Protein AF-A0A327Z6C4-F1 (afdb_monomer_lite)

pLDDT: mean 82.77, std 16.77, range [35.5, 96.62]

Radius of gyration: 14.57 Å; chains: 1; bounding box: 27×25×37 Å

Organism: NCBI:txid1287878

Structure (mmCIF, N/CA/C/O backbone):
data_AF-A0A327Z6C4-F1
#
_entry.id   AF-A0A327Z6C4-F1
#
loop_
_atom_site.group_PDB
_atom_site.id
_atom_site.type_symbol
_atom_site.label_atom_id
_atom_site.label_alt_id
_atom_site.label_comp_id
_atom_site.label_asym_id
_atom_site.label_entity_id
_atom_site.label_seq_id
_atom_site.pdbx_PDB_ins_code
_atom_site.Cartn_x
_atom_site.Cartn_y
_atom_site.Cartn_z
_atom_site.occupancy
_atom_site.B_iso_or_equiv
_atom_site.auth_seq_id
_atom_site.auth_comp_id
_atom_site.auth_asym_id
_atom_site.auth_atom_id
_atom_site.pdbx_PDB_model_num
ATOM 1 N N . MET A 1 1 ? 9.944 8.662 1.429 1.00 51.50 1 MET A N 1
ATOM 2 C CA . MET A 1 1 ? 8.655 8.147 0.918 1.00 51.50 1 MET A CA 1
ATOM 3 C C . MET A 1 1 ? 7.769 8.132 2.140 1.00 51.50 1 MET A C 1
ATOM 5 O O . MET A 1 1 ? 8.021 7.330 3.020 1.00 51.50 1 MET A O 1
ATOM 9 N N . THR A 1 2 ? 6.971 9.186 2.275 1.00 56.69 2 THR A N 1
ATOM 10 C CA . THR A 1 2 ? 6.381 9.686 3.523 1.00 56.69 2 THR A CA 1
ATOM 11 C C . THR A 1 2 ? 5.163 8.881 3.964 1.00 56.69 2 THR A C 1
ATOM 13 O O . THR A 1 2 ? 4.515 8.237 3.136 1.00 56.69 2 THR A O 1
ATOM 16 N N . ASP A 1 3 ? 4.865 8.967 5.261 1.00 63.34 3 ASP A N 1
ATOM 17 C CA . ASP A 1 3 ? 3.748 8.362 6.007 1.00 63.34 3 ASP A CA 1
ATOM 18 C C . ASP A 1 3 ? 2.382 8.406 5.291 1.00 63.34 3 ASP A C 1
ATOM 20 O O . ASP A 1 3 ? 1.522 7.551 5.515 1.00 63.34 3 ASP A O 1
ATOM 24 N N . ASP A 1 4 ? 2.207 9.337 4.348 1.00 78.12 4 ASP A N 1
ATOM 25 C CA . ASP A 1 4 ? 1.068 9.446 3.428 1.00 78.12 4 ASP A CA 1
ATOM 26 C C . ASP A 1 4 ? 0.760 8.133 2.692 1.00 78.12 4 ASP A C 1
ATOM 28 O O . ASP A 1 4 ? -0.399 7.810 2.418 1.00 78.12 4 ASP A O 1
ATOM 32 N N . GLY A 1 5 ? 1.800 7.361 2.356 1.00 82.06 5 GLY A N 1
ATOM 33 C CA . GLY A 1 5 ? 1.673 6.061 1.706 1.00 82.06 5 GLY A CA 1
ATOM 34 C C . GLY A 1 5 ? 0.862 5.098 2.564 1.00 82.06 5 GLY A C 1
ATOM 35 O O . GLY A 1 5 ? -0.207 4.652 2.144 1.00 82.06 5 GLY A O 1
ATOM 36 N N . ILE A 1 6 ? 1.344 4.866 3.782 1.00 87.31 6 ILE A N 1
ATOM 37 C CA . ILE A 1 6 ? 0.764 3.954 4.771 1.00 87.31 6 ILE A CA 1
ATOM 38 C C . ILE A 1 6 ? -0.642 4.409 5.163 1.00 87.31 6 ILE A C 1
ATOM 40 O O . ILE A 1 6 ? -1.573 3.604 5.117 1.00 87.31 6 ILE A O 1
ATOM 44 N N . ALA A 1 7 ? -0.833 5.701 5.447 1.00 88.62 7 ALA A N 1
ATOM 45 C CA . ALA A 1 7 ? -2.133 6.253 5.825 1.00 88.62 7 ALA A CA 1
ATOM 46 C C . ALA A 1 7 ? -3.211 5.999 4.756 1.00 88.62 7 ALA A C 1
ATOM 48 O O . ALA A 1 7 ? -4.315 5.554 5.076 1.00 88.62 7 ALA A O 1
ATOM 49 N N . LEU A 1 8 ? -2.883 6.196 3.473 1.00 89.00 8 LEU A N 1
ATOM 50 C CA . LEU A 1 8 ? -3.804 5.925 2.364 1.00 89.00 8 LEU A CA 1
ATOM 51 C C . LEU A 1 8 ? -4.203 4.445 2.275 1.00 89.00 8 LEU A C 1
ATOM 53 O O . LEU A 1 8 ? -5.356 4.133 1.971 1.00 89.00 8 LEU A O 1
ATOM 57 N N . ARG A 1 9 ? -3.268 3.519 2.522 1.00 90.81 9 ARG A N 1
ATOM 58 C CA . ARG A 1 9 ? -3.546 2.074 2.431 1.00 90.81 9 ARG A CA 1
ATOM 59 C C . ARG A 1 9 ? -4.330 1.616 3.645 1.00 90.81 9 ARG A C 1
ATOM 61 O O . ARG A 1 9 ? -5.302 0.886 3.477 1.00 90.81 9 ARG A O 1
ATOM 68 N N . GLN A 1 10 ? -3.992 2.121 4.829 1.00 93.50 10 GLN A N 1
ATOM 69 C CA . GLN A 1 10 ? -4.768 1.871 6.035 1.00 93.50 10 GLN A CA 1
ATOM 70 C 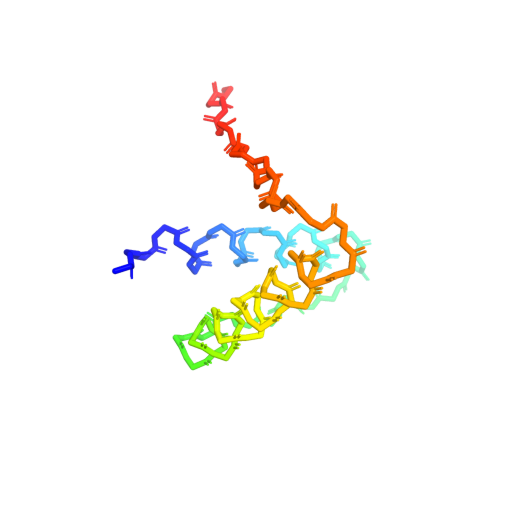C . GLN A 1 10 ? -6.209 2.366 5.877 1.00 93.50 10 GLN A C 1
ATOM 72 O O . GLN A 1 10 ? -7.140 1.641 6.209 1.00 93.50 10 GLN A O 1
ATOM 77 N N . GLN A 1 11 ? -6.423 3.553 5.298 1.00 93.81 11 GLN A N 1
ATOM 78 C CA . GLN A 1 11 ? -7.768 4.065 5.024 1.00 93.81 11 GLN A CA 1
ATOM 79 C C . GLN A 1 11 ? -8.549 3.152 4.067 1.00 93.81 11 GLN A C 1
ATOM 81 O O . GLN A 1 11 ? -9.727 2.874 4.297 1.00 93.81 11 GLN A O 1
ATOM 86 N N . ALA A 1 12 ? -7.904 2.662 3.004 1.00 92.19 12 ALA A N 1
ATOM 87 C CA . ALA A 1 12 ? -8.528 1.728 2.071 1.00 92.19 12 ALA A CA 1
ATOM 88 C C . ALA A 1 12 ? -8.886 0.392 2.746 1.00 92.19 12 ALA A C 1
ATOM 90 O O . ALA A 1 12 ? -9.996 -0.106 2.557 1.00 92.19 12 ALA A O 1
ATOM 91 N N . LEU A 1 13 ? -7.984 -0.157 3.565 1.00 94.06 13 LEU A N 1
ATOM 92 C CA . LEU A 1 13 ? -8.223 -1.382 4.331 1.00 94.06 13 LEU A CA 1
ATOM 93 C C . LEU A 1 13 ? -9.356 -1.210 5.335 1.00 94.06 13 LEU A C 1
ATOM 95 O O . LEU A 1 13 ? -10.227 -2.069 5.397 1.00 94.06 13 LEU A O 1
ATOM 99 N N . ASN A 1 14 ? -9.395 -0.087 6.053 1.00 95.31 14 ASN A N 1
ATOM 100 C CA . ASN A 1 14 ? -10.469 0.227 6.992 1.00 95.31 14 ASN A CA 1
ATOM 101 C C . ASN A 1 14 ? -11.830 0.236 6.291 1.00 95.31 14 ASN A C 1
ATOM 103 O O . ASN A 1 14 ? -12.771 -0.383 6.776 1.00 95.31 14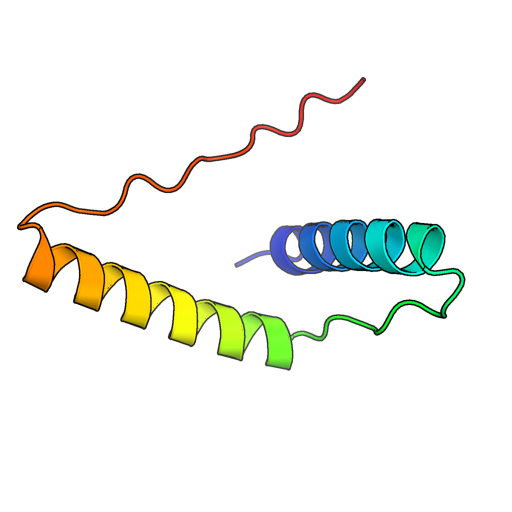 ASN A O 1
ATOM 107 N N . ARG A 1 15 ? -11.920 0.863 5.111 1.00 95.94 15 ARG A N 1
ATOM 108 C CA . ARG A 1 15 ? -13.160 0.899 4.324 1.00 95.94 15 ARG A CA 1
ATOM 109 C C . ARG A 1 15 ? -13.613 -0.493 3.881 1.00 95.94 15 ARG A C 1
ATOM 111 O O . ARG A 1 15 ? -14.801 -0.791 3.923 1.00 95.94 15 ARG A O 1
ATOM 118 N N . ILE A 1 16 ? -12.685 -1.337 3.433 1.00 95.06 16 ILE A N 1
ATOM 119 C CA . ILE A 1 16 ? -13.002 -2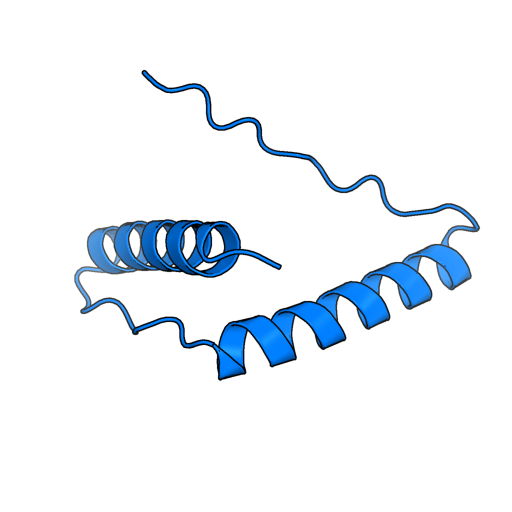.710 3.009 1.00 95.06 16 ILE A CA 1
ATOM 120 C C . ILE A 1 16 ? -13.429 -3.552 4.215 1.00 95.06 16 ILE A C 1
ATOM 122 O O . ILE A 1 16 ? -14.405 -4.291 4.141 1.00 95.06 16 ILE A O 1
ATOM 126 N N . ALA A 1 17 ? -12.720 -3.423 5.330 1.00 96.00 17 ALA A N 1
ATOM 127 C CA . ALA A 1 17 ? -13.000 -4.148 6.559 1.00 96.00 17 ALA A CA 1
ATOM 128 C C . ALA A 1 17 ? -14.384 -3.793 7.126 1.00 96.00 17 ALA A C 1
ATOM 130 O O . ALA A 1 17 ? -15.151 -4.689 7.470 1.00 96.00 17 ALA A O 1
ATOM 131 N N . GLU A 1 18 ? -14.744 -2.506 7.110 1.00 96.62 18 GLU A N 1
ATOM 132 C CA . GLU A 1 18 ? -16.080 -2.018 7.464 1.00 96.62 18 GLU A CA 1
ATOM 133 C C . GLU A 1 18 ? -17.166 -2.633 6.569 1.00 96.62 18 GLU A C 1
ATOM 135 O O . GLU A 1 18 ? -18.161 -3.148 7.074 1.00 96.62 18 GLU A O 1
ATOM 140 N N . GLN A 1 19 ? -16.954 -2.661 5.249 1.00 96.31 19 GLN A N 1
ATOM 141 C CA . GLN A 1 19 ? -17.899 -3.274 4.304 1.00 96.31 19 GLN A CA 1
ATOM 142 C C . GLN A 1 19 ? -18.089 -4.776 4.529 1.00 96.31 19 GLN A C 1
ATOM 144 O O . GLN A 1 19 ? -19.171 -5.305 4.285 1.00 96.31 19 GLN A O 1
ATOM 149 N N . LEU A 1 20 ? -17.036 -5.463 4.966 1.00 96.50 20 LEU A N 1
ATOM 150 C CA . LEU A 1 20 ? -17.043 -6.902 5.212 1.00 96.50 20 LEU A CA 1
ATOM 151 C C . LEU A 1 20 ? -17.444 -7.263 6.653 1.00 96.50 20 LEU A C 1
ATOM 153 O O . LEU A 1 20 ? -17.625 -8.443 6.942 1.00 96.50 20 LEU A O 1
ATOM 157 N N . GLY A 1 21 ? -17.583 -6.283 7.552 1.00 95.75 21 GLY A N 1
ATOM 158 C CA . GLY A 1 21 ? -17.869 -6.514 8.971 1.00 95.75 21 GLY A CA 1
ATOM 159 C C . GLY A 1 21 ? -16.743 -7.236 9.719 1.00 95.75 21 GLY A C 1
ATOM 160 O O . GLY A 1 21 ? -17.004 -7.940 10.693 1.00 95.75 21 GLY A O 1
ATOM 161 N N . VAL A 1 22 ? -15.497 -7.098 9.260 1.00 96.00 22 VAL A N 1
ATOM 162 C CA . VAL A 1 22 ? -14.305 -7.738 9.847 1.00 96.00 22 VAL A CA 1
ATOM 163 C C . VAL A 1 22 ? -13.339 -6.677 10.379 1.00 96.00 22 VAL A C 1
ATOM 165 O O . VAL A 1 22 ? -13.385 -5.534 9.929 1.00 96.00 22 VAL A O 1
ATOM 168 N N . PRO A 1 23 ? -12.445 -7.005 11.327 1.00 94.31 23 PRO A N 1
ATOM 169 C CA . PRO A 1 23 ? -11.409 -6.069 11.752 1.00 94.31 23 PRO A CA 1
ATOM 170 C C . PRO A 1 23 ? -10.414 -5.783 10.619 1.00 94.31 23 PRO A C 1
ATOM 172 O O . PRO A 1 23 ? -9.973 -6.695 9.916 1.00 94.31 23 PRO A O 1
ATOM 175 N N . ALA A 1 24 ? -10.038 -4.511 10.458 1.00 93.44 24 ALA A N 1
ATOM 176 C CA . ALA A 1 24 ? -9.045 -4.107 9.469 1.00 93.44 24 ALA A CA 1
ATOM 177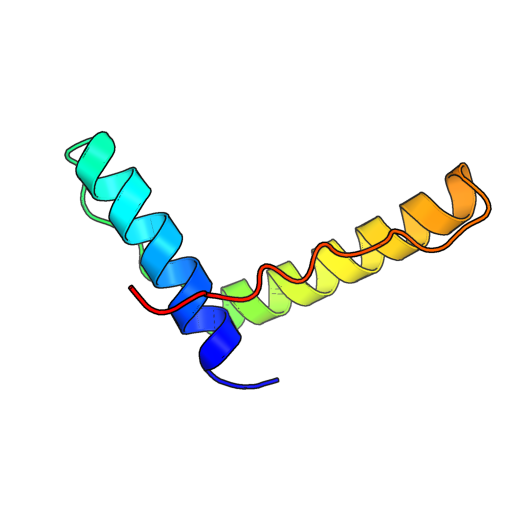 C C . ALA A 1 24 ? -7.638 -4.551 9.901 1.00 93.44 24 ALA A C 1
ATOM 179 O O . ALA A 1 24 ? -7.249 -4.292 11.044 1.00 93.44 24 ALA A O 1
ATOM 180 N N . PRO A 1 25 ? -6.846 -5.178 9.013 1.00 94.50 25 PRO A N 1
ATOM 181 C CA . PRO A 1 25 ? -5.440 -5.416 9.295 1.00 94.50 25 PRO A CA 1
ATOM 182 C C . PRO A 1 25 ? -4.668 -4.090 9.325 1.00 94.50 25 PRO A C 1
ATOM 184 O O . PRO A 1 25 ? -5.069 -3.101 8.702 1.00 94.50 25 PRO A O 1
ATOM 187 N N . VAL A 1 26 ? -3.544 -4.080 10.042 1.00 94.12 26 VAL A N 1
ATOM 188 C CA . VAL A 1 26 ? -2.633 -2.932 10.090 1.00 94.12 26 VAL A CA 1
ATOM 189 C C . VAL A 1 26 ? -1.655 -3.021 8.923 1.00 94.12 26 VAL A C 1
ATOM 191 O O . VAL A 1 26 ? -0.985 -4.038 8.757 1.00 94.12 26 VAL A O 1
ATOM 194 N N . TRP A 1 27 ? -1.568 -1.960 8.125 1.00 93.75 27 TRP A N 1
ATOM 195 C CA . TRP A 1 27 ? -0.576 -1.820 7.065 1.00 93.75 27 TRP A CA 1
ATOM 196 C C . TRP A 1 27 ? 0.743 -1.329 7.656 1.00 93.75 27 TRP A C 1
ATOM 198 O O . TRP A 1 27 ? 0.821 -0.209 8.163 1.00 93.75 27 TRP A O 1
ATOM 208 N N . THR A 1 28 ? 1.774 -2.167 7.613 1.00 92.94 28 THR A N 1
ATOM 209 C CA . THR A 1 28 ? 3.070 -1.856 8.225 1.00 92.94 28 THR A CA 1
ATOM 210 C C . THR A 1 28 ? 4.026 -1.169 7.249 1.00 92.9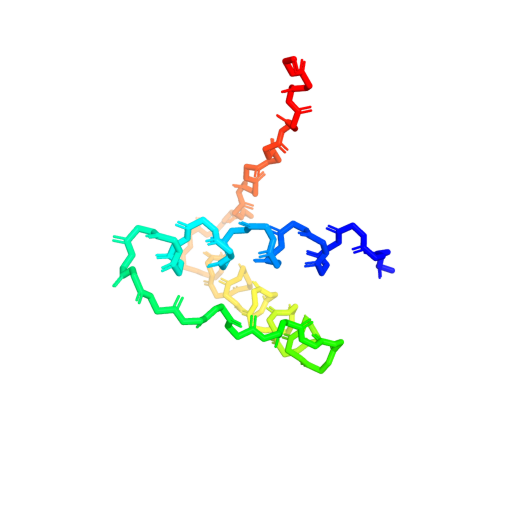4 28 THR A C 1
ATOM 212 O O . THR A 1 28 ? 3.830 -1.173 6.031 1.00 92.94 28 THR A O 1
ATOM 215 N N . GLU A 1 29 ? 5.119 -0.614 7.773 1.00 91.38 29 GLU A N 1
ATOM 216 C CA . GLU A 1 29 ? 6.219 -0.104 6.945 1.00 91.38 29 GLU A CA 1
ATOM 217 C C . GLU A 1 29 ? 6.844 -1.203 6.068 1.00 91.38 29 GLU A C 1
ATOM 219 O O . GLU A 1 29 ? 7.209 -0.955 4.917 1.00 91.38 29 GLU A O 1
ATOM 224 N N . GLU A 1 30 ? 6.928 -2.437 6.577 1.00 92.44 30 GLU A N 1
ATOM 225 C CA . GLU A 1 30 ? 7.447 -3.580 5.824 1.00 92.44 30 GLU A CA 1
ATOM 226 C C . GLU A 1 30 ? 6.518 -3.963 4.660 1.00 92.44 30 GLU A C 1
ATOM 228 O O . GLU A 1 30 ? 6.982 -4.306 3.566 1.00 92.44 30 GLU A O 1
ATOM 233 N N . ASP A 1 31 ? 5.201 -3.881 4.861 1.00 91.69 31 ASP A N 1
ATOM 234 C CA . ASP A 1 31 ? 4.220 -4.057 3.786 1.00 91.69 31 ASP A CA 1
ATOM 235 C C . ASP A 1 31 ? 4.372 -2.972 2.715 1.00 91.69 31 ASP A C 1
ATOM 237 O O . ASP A 1 31 ? 4.413 -3.285 1.522 1.00 91.69 31 ASP A O 1
ATOM 241 N N . GLU A 1 32 ? 4.538 -1.708 3.118 1.00 92.00 32 GLU A N 1
ATOM 242 C CA . GLU A 1 32 ? 4.738 -0.591 2.188 1.00 92.00 32 GLU A CA 1
ATOM 243 C C . GLU A 1 32 ? 6.038 -0.740 1.381 1.00 92.00 32 GLU A C 1
ATOM 245 O O . GLU A 1 32 ? 6.064 -0.486 0.168 1.00 92.00 32 GLU A O 1
ATOM 250 N N . ALA A 1 33 ? 7.114 -1.214 2.015 1.00 90.31 33 ALA A N 1
ATOM 251 C CA . ALA A 1 33 ? 8.378 -1.503 1.346 1.00 90.31 33 ALA A CA 1
ATOM 252 C C . ALA A 1 33 ? 8.217 -2.617 0.299 1.00 90.31 33 ALA A C 1
ATOM 254 O O . ALA A 1 33 ? 8.602 -2.440 -0.865 1.00 90.31 33 ALA A O 1
ATOM 255 N N . ARG A 1 34 ? 7.584 -3.739 0.668 1.00 92.31 34 ARG A N 1
ATOM 256 C CA . ARG A 1 34 ? 7.303 -4.854 -0.255 1.00 92.31 34 ARG A CA 1
ATOM 257 C C . ARG A 1 34 ? 6.407 -4.420 -1.410 1.00 92.31 34 ARG A C 1
ATOM 259 O O . ARG A 1 34 ? 6.712 -4.704 -2.570 1.00 92.31 34 ARG A O 1
ATOM 266 N N . PHE A 1 35 ? 5.347 -3.673 -1.119 1.00 89.94 35 PHE A N 1
ATOM 267 C CA . PHE A 1 35 ? 4.441 -3.121 -2.122 1.00 89.94 35 PHE A CA 1
ATOM 268 C C . PHE A 1 35 ? 5.168 -2.187 -3.099 1.00 89.94 35 PHE A C 1
ATOM 270 O O . PHE A 1 35 ? 4.963 -2.257 -4.315 1.00 89.94 35 PHE A O 1
ATOM 277 N N . THR A 1 36 ? 6.068 -1.341 -2.602 1.00 88.44 36 THR A N 1
ATOM 278 C CA . THR A 1 36 ? 6.876 -0.445 -3.439 1.00 88.44 36 THR A CA 1
ATOM 279 C C . THR A 1 36 ? 7.771 -1.221 -4.403 1.00 88.44 36 THR A C 1
ATOM 281 O O . THR A 1 36 ? 7.843 -0.882 -5.586 1.00 88.44 36 THR A O 1
ATOM 284 N N . VAL A 1 37 ? 8.428 -2.284 -3.934 1.00 91.31 37 VAL A N 1
ATOM 285 C CA . VAL A 1 37 ? 9.247 -3.154 -4.793 1.00 91.31 37 VAL A CA 1
ATOM 286 C C . VAL A 1 37 ? 8.381 -3.836 -5.850 1.00 91.31 37 VAL A C 1
ATOM 288 O O . VAL A 1 37 ? 8.698 -3.772 -7.040 1.00 91.31 37 VAL A O 1
ATOM 291 N N . TRP A 1 38 ? 7.254 -4.423 -5.441 1.00 91.50 38 TRP A N 1
ATOM 292 C CA . TRP A 1 38 ? 6.346 -5.119 -6.350 1.00 91.50 38 TRP A CA 1
ATOM 293 C C . TRP A 1 38 ? 5.775 -4.190 -7.427 1.00 91.50 38 TRP A C 1
ATOM 295 O O . TRP A 1 38 ? 5.805 -4.517 -8.613 1.00 91.50 38 TRP A O 1
ATOM 305 N N . THR A 1 39 ? 5.330 -2.989 -7.051 1.00 88.44 39 THR A N 1
ATOM 306 C CA . THR A 1 39 ? 4.802 -2.008 -8.014 1.00 88.44 39 THR A CA 1
ATOM 307 C C . THR A 1 39 ? 5.862 -1.502 -8.986 1.00 88.44 39 THR A C 1
ATOM 309 O O . THR A 1 39 ? 5.557 -1.304 -10.160 1.00 88.44 39 THR A O 1
ATOM 312 N N . ARG A 1 40 ? 7.113 -1.315 -8.545 1.00 88.19 40 ARG A N 1
ATOM 313 C CA . ARG A 1 40 ? 8.225 -0.962 -9.446 1.00 88.19 40 ARG A CA 1
ATOM 314 C C . ARG A 1 40 ? 8.528 -2.084 -10.435 1.00 88.19 40 AR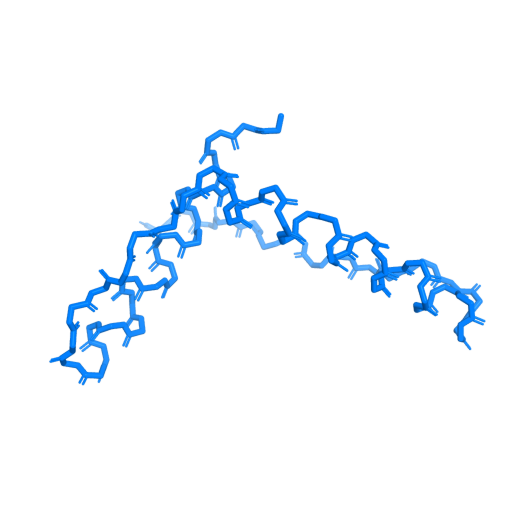G A C 1
ATOM 316 O O . ARG A 1 40 ? 8.695 -1.810 -11.620 1.00 88.19 40 ARG A O 1
ATOM 323 N N . ALA A 1 41 ? 8.554 -3.332 -9.970 1.00 90.12 41 ALA A N 1
ATOM 324 C CA . ALA A 1 41 ? 8.746 -4.489 -10.839 1.00 90.12 41 ALA A CA 1
ATOM 325 C C . ALA A 1 41 ? 7.612 -4.615 -11.871 1.00 90.12 41 ALA A C 1
ATOM 327 O O . ALA A 1 41 ? 7.873 -4.848 -13.050 1.00 90.12 41 ALA A O 1
ATOM 328 N N . ALA A 1 42 ? 6.364 -4.394 -11.449 1.00 87.88 42 ALA A N 1
ATOM 329 C CA . ALA A 1 42 ? 5.203 -4.411 -12.333 1.00 87.88 42 ALA A CA 1
ATOM 330 C C . ALA A 1 42 ? 5.251 -3.296 -13.392 1.00 87.88 42 ALA A C 1
ATOM 332 O O . ALA A 1 42 ? 4.918 -3.541 -14.549 1.00 87.88 42 ALA A O 1
ATOM 333 N N . ASP A 1 43 ? 5.692 -2.089 -13.031 1.00 87.56 43 ASP A N 1
ATOM 334 C CA . ASP A 1 43 ? 5.857 -0.993 -13.992 1.00 87.56 43 ASP A CA 1
ATOM 335 C C . ASP A 1 43 ? 6.975 -1.276 -15.001 1.00 87.56 43 ASP A C 1
ATOM 337 O O . ASP A 1 43 ? 6.789 -1.051 -16.195 1.00 87.56 43 ASP A O 1
ATOM 341 N N . ALA A 1 44 ? 8.100 -1.836 -14.550 1.00 87.12 44 ALA A N 1
ATOM 342 C CA . ALA A 1 44 ? 9.180 -2.249 -15.443 1.00 87.12 44 ALA A CA 1
ATOM 343 C C . ALA A 1 44 ? 8.731 -3.367 -16.401 1.00 87.12 44 ALA A C 1
ATOM 345 O O . ALA A 1 44 ? 9.081 -3.367 -17.581 1.00 87.12 44 ALA A O 1
ATOM 346 N N . ALA A 1 45 ? 7.927 -4.318 -15.916 1.00 89.12 45 ALA A N 1
ATOM 347 C CA . ALA A 1 45 ? 7.332 -5.350 -16.760 1.00 89.12 45 ALA A CA 1
ATOM 348 C C . ALA A 1 45 ? 6.352 -4.749 -17.782 1.00 89.12 45 ALA A C 1
ATOM 350 O O . ALA A 1 45 ? 6.393 -5.106 -18.958 1.00 89.12 45 ALA A O 1
ATOM 351 N N . TRP A 1 46 ? 5.514 -3.799 -17.360 1.00 86.19 46 TRP A N 1
ATOM 352 C CA . TRP A 1 46 ? 4.590 -3.088 -18.242 1.00 86.19 46 TRP A CA 1
ATOM 353 C C . TRP A 1 46 ? 5.323 -2.361 -19.371 1.00 86.19 46 TRP A C 1
ATOM 355 O O . TRP A 1 46 ? 4.918 -2.451 -20.529 1.00 86.19 46 TRP A O 1
ATOM 365 N N . GLU A 1 47 ? 6.407 -1.659 -19.050 1.00 89.00 47 GLU A N 1
ATOM 366 C CA . GLU A 1 47 ? 7.210 -0.937 -20.034 1.00 89.00 47 GLU A CA 1
ATOM 367 C C . GLU A 1 47 ? 7.818 -1.881 -21.076 1.00 89.00 47 GLU A C 1
ATOM 369 O O . GLU A 1 47 ? 7.759 -1.584 -22.266 1.00 89.00 47 GLU A O 1
ATOM 374 N N . LYS A 1 48 ? 8.295 -3.060 -20.660 1.00 89.00 48 LYS A N 1
ATOM 375 C CA . LYS A 1 48 ? 8.791 -4.092 -21.585 1.00 89.00 48 LYS A CA 1
ATOM 376 C C . LYS A 1 48 ? 7.710 -4.620 -22.528 1.00 89.00 48 LYS A C 1
ATOM 378 O O . LYS A 1 48 ? 8.001 -4.879 -23.689 1.00 89.00 48 LYS A O 1
ATOM 383 N N . ILE A 1 49 ? 6.482 -4.791 -22.039 1.00 90.75 49 ILE A N 1
ATOM 384 C CA . ILE A 1 49 ? 5.373 -5.348 -22.830 1.00 90.75 49 ILE A CA 1
ATOM 385 C C . ILE A 1 49 ? 4.777 -4.298 -23.777 1.00 90.75 49 ILE A C 1
ATOM 387 O O . ILE A 1 49 ? 4.424 -4.613 -24.910 1.00 90.75 49 ILE A O 1
ATOM 391 N N . HIS A 1 50 ? 4.642 -3.051 -23.324 1.00 87.38 50 HIS A N 1
ATOM 392 C CA . HIS A 1 50 ? 3.895 -2.014 -24.042 1.00 87.38 50 HIS A CA 1
ATOM 393 C C . HIS A 1 50 ? 4.760 -0.906 -24.652 1.00 87.38 50 HIS A C 1
ATOM 395 O O . HIS A 1 50 ? 4.214 -0.021 -25.311 1.00 87.38 50 HIS A O 1
ATOM 401 N N . GLY A 1 51 ? 6.072 -0.904 -24.409 1.00 87.50 51 GLY A N 1
ATOM 402 C CA . GLY A 1 51 ? 7.004 0.107 -24.919 1.00 87.50 51 GLY A CA 1
ATOM 403 C C . GLY A 1 51 ? 6.755 1.521 -24.386 1.00 87.50 51 GLY A C 1
ATOM 404 O O . GLY A 1 51 ? 7.220 2.491 -24.976 1.00 87.50 51 GLY A O 1
ATOM 405 N N . ARG A 1 52 ? 5.975 1.671 -23.307 1.00 82.62 52 ARG A N 1
ATOM 406 C CA . ARG A 1 52 ? 5.669 2.968 -22.692 1.00 82.62 52 ARG A CA 1
ATOM 407 C C . ARG A 1 52 ? 5.489 2.849 -21.189 1.00 82.62 52 ARG A C 1
ATOM 409 O O . ARG A 1 52 ? 4.923 1.868 -20.705 1.00 82.62 52 ARG A O 1
ATOM 416 N N . GLN A 1 53 ? 5.872 3.898 -20.469 1.00 80.62 53 GLN A N 1
ATOM 417 C CA . GLN A 1 53 ? 5.688 3.976 -19.025 1.00 80.62 53 GLN A CA 1
ATOM 418 C C . GLN A 1 53 ? 4.199 3.937 -18.652 1.00 80.62 53 GLN A C 1
ATOM 420 O O . GLN A 1 53 ? 3.348 4.591 -19.272 1.00 80.62 53 GLN A O 1
ATOM 425 N N . ARG A 1 54 ? 3.867 3.173 -17.609 1.00 76.62 54 ARG A N 1
ATOM 426 C CA . ARG A 1 54 ? 2.507 3.114 -17.076 1.00 76.62 54 ARG A CA 1
ATOM 427 C C . ARG A 1 54 ? 2.164 4.451 -16.417 1.00 76.62 54 ARG A C 1
ATOM 429 O O . ARG A 1 54 ? 2.799 4.854 -15.446 1.00 76.62 54 ARG A O 1
ATOM 436 N N . LYS A 1 55 ? 1.130 5.142 -16.911 1.00 76.94 55 LYS A N 1
ATOM 437 C CA . LYS A 1 55 ? 0.609 6.343 -16.240 1.00 76.94 55 LYS A CA 1
ATOM 438 C C . LYS A 1 55 ? -0.008 5.931 -14.903 1.00 76.94 55 LYS A C 1
ATOM 440 O O . LYS A 1 55 ? -1.102 5.368 -14.874 1.00 76.94 55 LYS A O 1
ATOM 445 N N . ARG A 1 56 ? 0.684 6.210 -13.797 1.00 68.31 56 ARG A N 1
ATOM 446 C CA . ARG A 1 56 ? 0.110 6.075 -12.456 1.00 68.31 56 ARG A CA 1
ATOM 447 C C . ARG A 1 56 ? -0.971 7.146 -12.312 1.00 68.31 56 ARG A C 1
ATOM 449 O O . ARG A 1 56 ? -0.683 8.332 -12.447 1.00 68.31 56 ARG A O 1
ATOM 456 N N . ARG A 1 57 ? -2.226 6.741 -12.093 1.00 60.66 57 ARG A N 1
ATOM 457 C CA . ARG A 1 57 ? -3.287 7.693 -11.744 1.00 60.66 57 ARG A CA 1
ATOM 458 C C . ARG A 1 57 ? -2.955 8.250 -10.367 1.00 60.66 57 ARG A C 1
ATOM 460 O O . ARG A 1 57 ? -3.114 7.560 -9.365 1.00 60.66 57 ARG A O 1
ATOM 467 N N . THR A 1 58 ? -2.477 9.485 -10.319 1.00 55.91 58 THR A N 1
ATOM 468 C CA . THR A 1 58 ? -2.404 10.245 -9.076 1.00 55.91 58 THR A CA 1
ATOM 469 C C . THR A 1 58 ? -3.842 10.554 -8.683 1.00 55.91 58 THR A C 1
ATOM 471 O O . THR A 1 58 ? -4.474 11.442 -9.251 1.00 55.91 58 THR A O 1
ATOM 474 N N . HIS A 1 59 ? -4.404 9.767 -7.769 1.00 49.28 59 HIS A N 1
ATOM 475 C CA . HIS A 1 59 ? -5.670 10.122 -7.148 1.00 49.28 59 HIS A CA 1
ATOM 476 C C . HIS A 1 59 ? -5.399 11.346 -6.272 1.00 49.28 59 HIS A C 1
ATOM 478 O O . HIS A 1 59 ? -4.854 11.229 -5.178 1.00 49.28 59 HIS A O 1
ATOM 484 N N . ARG A 1 60 ? -5.704 12.540 -6.791 1.00 42.03 60 ARG A N 1
ATOM 485 C CA . ARG A 1 60 ? -5.801 13.748 -5.969 1.00 42.03 60 ARG A CA 1
ATOM 486 C C . ARG A 1 60 ? -6.934 13.481 -4.982 1.00 42.03 60 ARG A C 1
ATOM 488 O O . ARG A 1 60 ? -8.074 13.318 -5.406 1.00 42.03 60 ARG A O 1
ATOM 495 N N . VAL A 1 61 ? -6.611 13.370 -3.698 1.00 47.22 61 VAL A N 1
ATOM 496 C CA . VAL A 1 61 ? -7.621 13.346 -2.639 1.00 47.22 61 VAL A CA 1
ATOM 497 C C . VAL A 1 61 ? -8.233 14.742 -2.618 1.00 47.22 61 VAL A C 1
ATOM 499 O O . VAL A 1 61 ? -7.628 15.688 -2.121 1.00 47.22 61 VAL A O 1
ATOM 502 N N . THR A 1 62 ? -9.385 14.906 -3.259 1.00 35.50 62 THR A N 1
ATOM 503 C CA . THR A 1 62 ? -10.208 16.096 -3.066 1.00 35.50 62 THR A CA 1
ATOM 504 C C . THR A 1 62 ? -10.808 15.961 -1.673 1.00 35.50 62 THR A C 1
ATOM 506 O O . THR A 1 62 ? -11.631 15.076 -1.452 1.00 35.50 62 THR A O 1
ATOM 509 N N . ALA A 1 63 ? -10.330 16.768 -0.724 1.00 36.25 63 ALA A N 1
ATOM 510 C CA . ALA A 1 63 ? -11.007 16.940 0.554 1.00 36.25 63 ALA A CA 1
ATOM 511 C C . ALA A 1 63 ? -12.438 17.425 0.264 1.00 36.25 63 ALA A C 1
ATOM 513 O O . ALA A 1 63 ? -12.608 18.390 -0.486 1.00 36.25 63 ALA A O 1
ATOM 514 N N . ILE A 1 64 ? -13.431 16.698 0.777 1.00 38.44 64 ILE A N 1
ATOM 515 C CA . ILE A 1 64 ? -14.844 17.097 0.818 1.00 38.44 64 ILE A CA 1
ATOM 516 C C . ILE A 1 64 ? -15.115 17.579 2.235 1.00 38.44 64 ILE A C 1
ATOM 518 O O . ILE A 1 64 ? -14.661 16.869 3.162 1.00 38.44 64 ILE A O 1
#

Sequence (64 aa):
MTDDGIALRQQALNRIAEQLGVPAPVWTEEDEARFTVWTRAADAAWEKIHGRQRKRRTHRVTAI

Foldseek 3Di:
DDPVQQVVVQVVQCVVCVVVVHDGDRCDPVNSVVVVVVVVVVQVVVCVVPVDGDPDPPPPPDDD

Secondary structure (DSSP, 8-state):
--THHHHHHHHHHHHHHHHHTSPPPP--HHHHHHHHHHHHHHHHHHHHHHSS------------